Protein AF-A0A356FEA9-F1 (afdb_monomer_lite)

Sequence (126 aa):
MLDINTEEKLVQMVGGKFRLTSLMQKRIVELNRGAPALVEFEDNDEPTLKQIVIKEILEGKIELAKREELDQALQEAVIADKPDDGEGSEGEGDEDGDGTEVYGSDIKKIKEQRIKELAALLNQKK

Foldseek 3Di:
DDDPVLLVVLQVLQVHDVSSVVQLVVQLVCVVVVNDQPDDDDDPDDDDSNRSSSVCSVVVVDYDDDPVRVVVVVVVVVVVPDPCPDDDDDDDDDDDDPPDDPPPVVVVVVVVVVVVVVVVVVVVPD

pLDDT: mean 76.57, std 18.71, range [31.81, 96.5]

Structure (mmCIF, N/CA/C/O backbone):
data_AF-A0A356FEA9-F1
#
_entry.id   AF-A0A356FEA9-F1
#
loop_
_atom_site.group_PDB
_atom_site.id
_atom_site.type_symbol
_atom_site.label_atom_id
_atom_site.label_alt_id
_atom_site.label_comp_id
_atom_site.label_asym_id
_atom_site.label_entity_id
_atom_site.label_seq_id
_atom_site.pdbx_PDB_ins_code
_atom_site.Cartn_x
_atom_site.Cartn_y
_atom_site.Cartn_z
_atom_site.occupancy
_atom_site.B_iso_or_equiv
_atom_site.auth_seq_id
_atom_site.auth_comp_id
_atom_site.auth_asym_id
_atom_site.auth_atom_id
_atom_site.pdbx_PDB_model_num
ATOM 1 N N . MET A 1 1 ? 6.485 8.878 -12.329 1.00 57.22 1 MET A N 1
ATOM 2 C CA . MET A 1 1 ? 5.210 9.510 -11.915 1.00 57.22 1 MET A CA 1
ATOM 3 C C . MET A 1 1 ? 4.132 8.441 -12.036 1.00 57.22 1 MET A C 1
ATOM 5 O O . MET A 1 1 ? 4.262 7.629 -12.941 1.00 57.22 1 MET A O 1
ATOM 9 N N . LEU A 1 2 ? 3.187 8.335 -11.097 1.00 73.12 2 LEU A N 1
ATOM 10 C CA . LEU A 1 2 ? 2.073 7.388 -11.261 1.00 73.12 2 LEU A CA 1
ATOM 11 C C . LEU A 1 2 ? 1.161 7.895 -12.377 1.00 73.12 2 LEU A C 1
ATOM 13 O O . LEU A 1 2 ? 1.005 9.108 -12.506 1.00 73.12 2 LEU A O 1
ATOM 17 N N . ASP A 1 3 ? 0.596 6.985 -13.168 1.00 85.88 3 ASP A N 1
ATOM 18 C CA . ASP A 1 3 ? -0.463 7.364 -14.100 1.00 85.88 3 ASP A CA 1
ATOM 19 C C . ASP A 1 3 ? -1.685 7.854 -13.312 1.00 85.88 3 ASP A C 1
ATOM 21 O O . ASP A 1 3 ? -2.043 7.272 -12.283 1.00 85.88 3 ASP A O 1
ATOM 25 N N . ILE A 1 4 ? -2.319 8.919 -13.801 1.00 83.81 4 ILE A N 1
ATOM 26 C CA . ILE A 1 4 ? -3.427 9.605 -13.125 1.00 83.81 4 ILE A CA 1
ATOM 27 C C . ILE A 1 4 ? -4.589 8.628 -12.905 1.00 83.81 4 ILE A C 1
ATOM 29 O O . ILE A 1 4 ? -5.129 8.556 -11.802 1.00 83.81 4 ILE A O 1
ATOM 33 N N . ASN A 1 5 ? -4.896 7.790 -13.900 1.00 87.12 5 ASN A N 1
ATOM 34 C CA . ASN A 1 5 ? -5.980 6.807 -13.798 1.00 87.12 5 ASN A CA 1
ATOM 35 C C . ASN A 1 5 ? -5.701 5.756 -12.714 1.00 87.12 5 ASN A C 1
ATOM 37 O O . ASN A 1 5 ? -6.605 5.298 -12.015 1.00 87.12 5 ASN A O 1
ATOM 41 N N . THR A 1 6 ? -4.431 5.374 -12.559 1.00 88.12 6 THR A N 1
ATOM 42 C CA . THR A 1 6 ? -4.021 4.402 -11.541 1.00 88.12 6 THR A CA 1
ATOM 43 C C . THR A 1 6 ? -4.106 5.016 -10.146 1.00 88.12 6 THR A C 1
ATOM 45 O O . THR A 1 6 ? -4.590 4.361 -9.226 1.00 88.12 6 THR A O 1
ATOM 48 N N . GLU A 1 7 ? -3.692 6.277 -9.977 1.00 89.94 7 GLU A N 1
ATOM 49 C CA . GLU A 1 7 ? -3.848 6.992 -8.704 1.00 89.94 7 GLU A CA 1
ATOM 50 C C . GLU A 1 7 ? -5.323 7.103 -8.307 1.00 89.94 7 GLU A C 1
ATOM 52 O O . GLU A 1 7 ? -5.672 6.775 -7.175 1.00 89.94 7 GLU A O 1
ATOM 57 N N . GLU A 1 8 ? -6.199 7.515 -9.224 1.00 91.62 8 GLU A N 1
ATOM 58 C CA . GLU A 1 8 ? -7.632 7.636 -8.943 1.00 91.62 8 GLU A CA 1
ATOM 59 C C . GLU A 1 8 ? -8.251 6.298 -8.528 1.00 91.62 8 GLU A C 1
ATOM 61 O O . GLU A 1 8 ? -8.969 6.240 -7.526 1.00 91.62 8 GLU A O 1
ATOM 66 N N . LYS A 1 9 ? -7.906 5.208 -9.226 1.00 93.75 9 LYS A N 1
ATOM 67 C CA . LYS A 1 9 ? -8.356 3.858 -8.871 1.00 93.75 9 LYS A CA 1
ATOM 68 C C . LYS A 1 9 ? -7.889 3.454 -7.473 1.00 93.75 9 LYS A C 1
ATOM 70 O O . LYS A 1 9 ? -8.696 2.987 -6.673 1.00 93.75 9 LYS A O 1
ATOM 75 N N . LEU A 1 10 ? -6.612 3.673 -7.153 1.00 93.62 10 LEU A N 1
ATOM 76 C CA . LEU A 1 10 ? -6.073 3.398 -5.820 1.00 93.62 10 LEU A CA 1
ATOM 77 C C . LEU A 1 10 ? -6.836 4.193 -4.757 1.00 93.62 10 LEU A C 1
ATOM 79 O O . LEU A 1 10 ? -7.306 3.619 -3.781 1.00 93.62 10 LEU A O 1
ATOM 83 N N . VAL A 1 11 ? -7.022 5.498 -4.965 1.00 93.94 11 VAL A N 1
ATOM 84 C CA . VAL A 1 11 ? -7.744 6.378 -4.034 1.00 93.94 11 VAL A CA 1
ATOM 85 C C . VAL A 1 11 ? -9.168 5.885 -3.775 1.00 93.94 11 VAL A C 1
ATOM 87 O O . VAL A 1 11 ? -9.600 5.897 -2.621 1.00 93.94 11 VAL A O 1
ATOM 90 N N . GLN A 1 12 ? -9.879 5.436 -4.812 1.00 93.62 12 GLN A N 1
ATOM 91 C CA . GLN A 1 12 ? -11.218 4.861 -4.677 1.00 93.62 12 GLN A CA 1
ATOM 92 C C . GLN A 1 12 ? -11.205 3.556 -3.870 1.00 93.62 12 GLN A C 1
ATOM 94 O O . GLN A 1 12 ? -12.055 3.389 -3.000 1.00 93.62 12 GLN A O 1
ATOM 99 N N . MET A 1 13 ? -10.222 2.676 -4.093 1.00 92.81 13 MET A N 1
ATOM 100 C CA . MET A 1 13 ? -10.092 1.411 -3.357 1.00 92.81 13 MET A CA 1
ATOM 101 C C . MET A 1 13 ? -9.792 1.622 -1.867 1.00 92.81 13 MET A C 1
ATOM 103 O O . MET A 1 13 ? -10.411 0.981 -1.025 1.00 92.81 13 MET A O 1
ATOM 107 N N . VAL A 1 14 ? -8.877 2.538 -1.515 1.00 92.06 14 VAL A N 1
ATOM 108 C CA . VAL A 1 14 ? -8.481 2.748 -0.103 1.00 92.06 14 VAL A CA 1
ATOM 109 C C . VAL A 1 14 ? -9.424 3.687 0.663 1.00 92.06 14 VAL A C 1
ATOM 111 O O . VAL A 1 14 ? -9.293 3.840 1.882 1.00 92.06 14 VAL A O 1
ATOM 114 N N . GLY A 1 15 ? -10.352 4.350 -0.036 1.00 92.44 15 GLY A N 1
ATOM 115 C CA . GLY A 1 15 ? -11.310 5.291 0.549 1.00 92.44 15 GLY A CA 1
ATOM 116 C C . GLY A 1 15 ? -10.751 6.697 0.800 1.00 92.44 15 GLY A C 1
ATOM 117 O O . GLY A 1 15 ? -11.162 7.359 1.752 1.00 92.44 15 GLY A O 1
ATOM 118 N N . GLY A 1 16 ? -9.793 7.160 -0.013 1.00 94.00 16 GLY A N 1
ATOM 119 C CA . GLY A 1 16 ? -9.300 8.543 0.010 1.00 94.00 16 GLY A CA 1
ATOM 120 C C . GLY A 1 16 ? -7.776 8.702 -0.069 1.00 94.00 16 GLY A C 1
ATOM 121 O O . GLY A 1 16 ? -7.008 7.795 0.248 1.00 94.00 16 GLY A O 1
ATOM 122 N N . LYS A 1 17 ? -7.323 9.909 -0.448 1.00 93.25 17 LYS A N 1
ATOM 123 C CA . LYS A 1 17 ? -5.894 10.228 -0.650 1.00 93.25 17 LYS A CA 1
ATOM 124 C C . LYS A 1 17 ? -5.058 10.103 0.624 1.00 93.25 17 LYS A C 1
ATOM 126 O O . LYS A 1 17 ? -3.952 9.577 0.585 1.00 93.25 17 LYS A O 1
ATOM 131 N N . PHE A 1 18 ? -5.587 10.554 1.762 1.00 94.88 18 PHE A N 1
ATOM 132 C CA . PHE A 1 18 ? -4.883 10.446 3.045 1.00 94.88 18 PHE A CA 1
ATOM 133 C C . PHE A 1 18 ? -4.671 8.986 3.454 1.00 94.88 18 PHE A C 1
ATOM 135 O O . PHE A 1 18 ? -3.563 8.616 3.831 1.00 94.88 18 PHE A O 1
ATOM 142 N N . ARG A 1 19 ? -5.705 8.147 3.302 1.00 93.56 19 ARG A N 1
ATOM 143 C CA . ARG A 1 19 ? -5.636 6.707 3.584 1.00 93.56 19 ARG A CA 1
ATOM 144 C C . ARG A 1 19 ? -4.636 6.011 2.665 1.00 93.56 19 ARG A C 1
ATOM 146 O O . ARG A 1 19 ? -3.818 5.244 3.158 1.00 93.56 19 ARG A O 1
ATOM 153 N N . LEU A 1 20 ? -4.637 6.341 1.372 1.00 94.69 20 LEU A N 1
ATOM 154 C CA . LEU A 1 20 ? -3.644 5.835 0.423 1.00 94.69 20 LEU A CA 1
A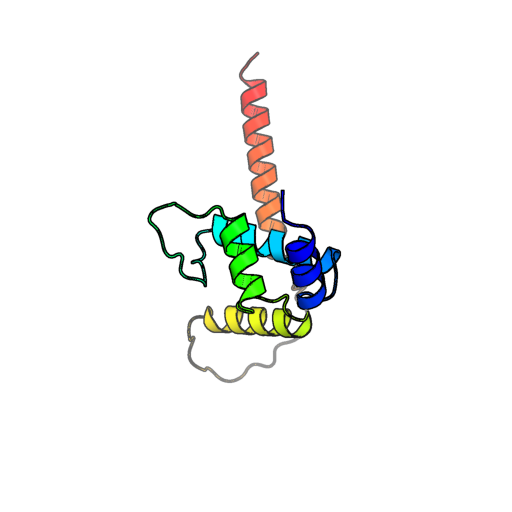TOM 155 C C . LEU A 1 20 ? -2.215 6.196 0.855 1.00 94.69 20 LEU A C 1
ATOM 157 O O . LEU A 1 20 ? -1.370 5.311 0.949 1.00 94.69 20 LEU A O 1
ATOM 161 N N . THR A 1 21 ? -1.948 7.463 1.182 1.00 94.94 21 THR A N 1
ATOM 162 C CA . THR A 1 21 ? -0.618 7.896 1.640 1.00 94.94 21 THR A CA 1
ATOM 163 C C . THR A 1 21 ? -0.188 7.152 2.901 1.00 94.94 21 THR A C 1
ATOM 165 O O . THR A 1 21 ? 0.929 6.641 2.956 1.00 94.94 21 THR A O 1
ATOM 168 N N . SER A 1 22 ? -1.070 7.040 3.898 1.00 95.06 22 SER A N 1
ATOM 169 C CA . SER A 1 22 ? -0.772 6.314 5.135 1.00 95.06 22 SER A CA 1
ATOM 170 C C . SER A 1 22 ? -0.527 4.823 4.895 1.00 95.06 22 SER A C 1
ATOM 172 O O . SER A 1 22 ? 0.425 4.279 5.452 1.00 95.06 22 SER A O 1
ATOM 174 N N . LEU A 1 23 ? -1.342 4.166 4.063 1.00 95.62 23 LEU A N 1
ATOM 175 C CA . LEU A 1 23 ? -1.167 2.755 3.706 1.00 95.62 23 LEU A CA 1
ATOM 176 C C . LEU A 1 23 ? 0.167 2.536 2.993 1.00 95.62 23 LEU A C 1
ATOM 178 O O . LEU A 1 23 ? 0.938 1.663 3.384 1.00 95.62 23 LEU A O 1
ATOM 182 N N . MET A 1 24 ? 0.478 3.384 2.007 1.00 95.25 24 MET A N 1
ATOM 183 C CA . MET A 1 24 ? 1.736 3.298 1.276 1.00 95.25 24 MET A CA 1
ATOM 184 C C . MET A 1 24 ? 2.943 3.480 2.193 1.00 95.25 24 MET A C 1
ATOM 186 O O . MET A 1 24 ? 3.886 2.698 2.124 1.00 95.25 24 MET A O 1
ATOM 190 N N . GLN A 1 25 ? 2.917 4.483 3.073 1.00 95.69 25 GLN A N 1
ATOM 191 C CA . GLN A 1 25 ? 4.006 4.734 4.017 1.00 95.69 25 GLN A CA 1
ATOM 192 C C . GLN A 1 25 ? 4.222 3.555 4.969 1.00 95.69 25 GLN A C 1
ATOM 194 O O . GLN A 1 25 ? 5.355 3.105 5.120 1.00 95.69 25 GLN A O 1
ATOM 199 N N . LYS A 1 26 ? 3.150 3.032 5.580 1.00 95.38 26 LYS A N 1
ATOM 200 C CA . LYS A 1 26 ? 3.233 1.884 6.494 1.00 95.38 26 LYS A CA 1
ATOM 201 C C . LYS A 1 26 ? 3.801 0.655 5.792 1.00 95.38 26 LYS A C 1
ATOM 203 O O . LYS A 1 26 ? 4.778 0.083 6.268 1.00 95.38 26 LYS A O 1
ATOM 208 N N . ARG A 1 27 ? 3.264 0.319 4.617 1.00 96.00 27 ARG A N 1
ATOM 209 C CA . ARG A 1 27 ? 3.701 -0.863 3.876 1.00 96.00 27 ARG A CA 1
ATOM 210 C C . ARG A 1 27 ? 5.144 -0.751 3.388 1.00 96.00 27 ARG A C 1
ATOM 212 O O . ARG A 1 27 ? 5.904 -1.703 3.504 1.00 96.00 27 ARG A O 1
ATOM 219 N N . ILE A 1 28 ? 5.572 0.423 2.918 1.00 95.88 28 ILE A N 1
ATOM 220 C CA . ILE A 1 28 ? 6.980 0.653 2.550 1.00 95.88 28 ILE A CA 1
ATOM 221 C C . ILE A 1 28 ? 7.905 0.428 3.755 1.00 95.88 28 ILE A C 1
ATOM 223 O O . ILE A 1 28 ? 8.990 -0.126 3.593 1.00 95.88 28 ILE A O 1
ATOM 227 N N . VAL A 1 29 ? 7.510 0.843 4.963 1.00 96.50 29 VAL A N 1
ATOM 228 C CA . VAL A 1 29 ? 8.304 0.598 6.179 1.00 96.50 29 VAL A CA 1
ATOM 229 C C . VAL A 1 29 ? 8.386 -0.896 6.503 1.00 96.50 29 VAL A C 1
ATOM 231 O O . VAL A 1 29 ? 9.461 -1.366 6.860 1.00 96.50 29 VAL A O 1
ATOM 234 N N . GLU A 1 30 ? 7.296 -1.649 6.356 1.00 94.56 30 GLU A N 1
ATOM 235 C CA . GLU A 1 30 ? 7.292 -3.108 6.542 1.00 94.56 30 GLU A CA 1
ATOM 236 C C . GLU A 1 30 ? 8.218 -3.817 5.551 1.00 94.56 30 GLU A C 1
ATOM 238 O O . GLU A 1 30 ? 9.052 -4.622 5.962 1.00 94.56 30 GLU A O 1
ATOM 243 N N . LEU A 1 31 ? 8.135 -3.468 4.264 1.00 94.50 31 LEU A N 1
ATOM 244 C CA . LEU A 1 31 ? 9.011 -4.035 3.238 1.00 94.50 31 LEU A CA 1
ATOM 245 C C . LEU A 1 31 ? 10.486 -3.698 3.513 1.00 94.50 31 LEU A C 1
ATOM 247 O O . LEU A 1 31 ? 11.345 -4.568 3.421 1.00 94.50 31 LEU A O 1
ATOM 251 N N . ASN A 1 32 ? 10.790 -2.468 3.949 1.00 94.00 32 ASN A N 1
ATOM 252 C CA . ASN A 1 32 ? 12.150 -2.088 4.361 1.00 94.00 32 ASN A CA 1
ATOM 253 C C . ASN A 1 32 ? 12.654 -2.860 5.591 1.00 94.00 32 ASN A C 1
ATOM 255 O O . ASN A 1 32 ? 13.861 -2.993 5.776 1.00 94.00 32 ASN A O 1
ATOM 259 N N . ARG A 1 33 ? 11.752 -3.354 6.446 1.00 95.44 33 ARG A N 1
ATOM 260 C CA . ARG A 1 33 ? 12.086 -4.223 7.586 1.00 95.44 33 ARG A CA 1
ATOM 261 C C . ARG A 1 33 ? 12.247 -5.693 7.185 1.00 95.44 33 ARG A C 1
ATOM 263 O O . ARG A 1 33 ? 12.535 -6.511 8.052 1.00 95.44 33 ARG A O 1
ATOM 270 N N . GLY A 1 34 ? 12.082 -6.023 5.903 1.00 92.06 34 GLY A N 1
ATOM 271 C CA . GLY A 1 34 ? 12.231 -7.376 5.371 1.00 92.06 34 GLY A CA 1
ATOM 272 C C . GLY A 1 34 ? 10.932 -8.178 5.308 1.00 92.06 34 GLY A C 1
ATOM 273 O O . GLY A 1 34 ? 10.992 -9.394 5.142 1.00 92.06 34 GLY A O 1
ATOM 274 N N . ALA A 1 35 ? 9.761 -7.542 5.441 1.00 94.00 35 ALA A N 1
ATOM 275 C CA . ALA A 1 35 ? 8.500 -8.234 5.189 1.00 94.00 35 ALA A CA 1
ATOM 276 C C . ALA A 1 35 ? 8.438 -8.714 3.723 1.00 94.00 35 ALA A C 1
ATOM 278 O O . ALA A 1 35 ? 8.851 -7.971 2.826 1.00 94.00 35 ALA A O 1
ATOM 279 N N . PRO A 1 36 ? 7.908 -9.920 3.452 1.00 93.38 36 PRO A N 1
ATOM 280 C CA . PRO A 1 36 ? 7.793 -10.421 2.090 1.00 93.38 36 PRO A CA 1
ATOM 281 C C . PRO A 1 36 ? 6.737 -9.637 1.302 1.00 93.38 36 PRO A C 1
ATOM 283 O O . PRO A 1 36 ? 5.733 -9.172 1.857 1.00 93.38 36 PRO A O 1
ATOM 286 N N . ALA A 1 37 ? 6.955 -9.522 -0.007 1.00 94.06 37 ALA A N 1
ATOM 287 C CA . ALA A 1 37 ? 5.936 -9.059 -0.940 1.00 94.06 37 ALA A CA 1
ATOM 288 C C . ALA A 1 37 ? 4.794 -10.085 -1.027 1.00 94.06 37 ALA A C 1
ATOM 290 O O . ALA A 1 37 ? 5.040 -11.290 -1.047 1.00 94.06 37 ALA A O 1
ATOM 291 N N . LEU A 1 38 ? 3.549 -9.611 -1.096 1.00 94.50 38 LEU A N 1
ATOM 292 C CA . LEU A 1 38 ? 2.346 -10.454 -1.190 1.00 94.50 38 LEU A CA 1
ATOM 293 C C . LEU A 1 38 ? 1.895 -10.707 -2.634 1.00 94.50 38 LEU A C 1
ATOM 295 O O . LEU A 1 38 ? 0.841 -11.302 -2.862 1.00 94.50 38 LEU A O 1
ATOM 299 N N . VAL A 1 39 ? 2.661 -10.208 -3.600 1.00 92.56 39 VAL A N 1
ATOM 300 C CA . VAL A 1 39 ? 2.380 -10.299 -5.031 1.00 92.56 39 VAL A CA 1
ATOM 301 C C . VAL A 1 39 ? 3.620 -10.793 -5.754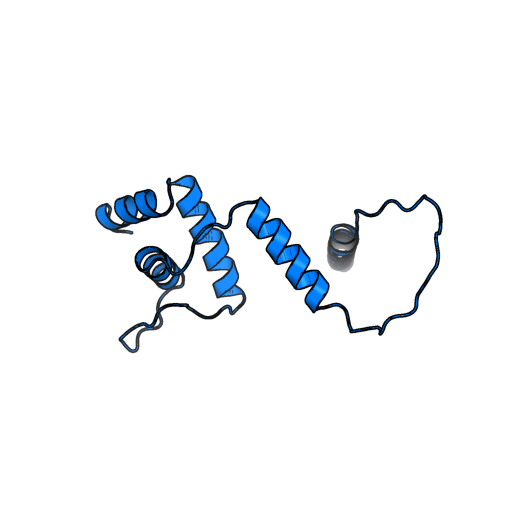 1.00 92.56 39 VAL A C 1
ATOM 303 O O . VAL A 1 39 ? 4.745 -10.412 -5.425 1.00 92.56 39 VAL A O 1
ATOM 306 N N . GLU A 1 40 ? 3.404 -11.635 -6.753 1.00 88.44 40 GLU A N 1
ATOM 307 C CA . GLU A 1 40 ? 4.470 -12.147 -7.606 1.00 88.44 40 GLU A CA 1
ATOM 308 C C . GLU A 1 40 ? 4.776 -11.135 -8.707 1.00 88.44 40 GLU A C 1
ATOM 310 O O . GLU A 1 40 ? 3.877 -10.453 -9.200 1.00 88.44 40 GLU A O 1
ATOM 315 N N . PHE A 1 41 ? 6.036 -11.016 -9.107 1.00 85.50 41 PHE A N 1
ATOM 316 C CA . PHE A 1 41 ? 6.424 -10.251 -10.286 1.00 85.50 41 PHE A CA 1
ATOM 317 C C . PHE A 1 41 ? 6.911 -11.234 -11.341 1.00 85.50 41 PHE A C 1
ATOM 319 O O . PHE A 1 41 ? 7.799 -12.043 -11.086 1.00 85.50 41 PHE A O 1
ATOM 326 N N . GLU A 1 42 ? 6.272 -11.188 -12.505 1.00 77.06 42 GLU A N 1
ATOM 327 C CA . GLU A 1 42 ? 6.792 -11.823 -13.707 1.00 77.06 42 GLU A CA 1
ATOM 328 C C . GLU A 1 42 ? 7.912 -10.899 -14.213 1.00 77.06 42 GLU A C 1
ATOM 330 O O . GLU A 1 42 ? 7.688 -9.692 -14.288 1.00 77.06 42 GLU A O 1
ATOM 335 N N . ASP A 1 43 ? 9.094 -11.462 -14.487 1.00 65.88 43 ASP A N 1
ATOM 336 C CA . ASP A 1 43 ? 10.339 -10.827 -14.973 1.00 65.88 43 ASP A CA 1
ATOM 337 C C . ASP A 1 43 ? 11.483 -10.632 -13.949 1.00 65.88 43 ASP A C 1
ATOM 339 O O . ASP A 1 43 ? 11.288 -10.454 -12.751 1.00 65.88 43 ASP A O 1
ATOM 343 N N . ASN A 1 44 ? 12.722 -10.694 -14.467 1.00 59.09 44 ASN A N 1
ATOM 344 C CA . ASN A 1 44 ? 14.002 -10.661 -13.733 1.00 59.09 44 ASN A CA 1
ATOM 345 C C . ASN A 1 44 ? 14.388 -9.282 -13.159 1.00 59.09 44 ASN A C 1
ATOM 347 O O . ASN A 1 44 ? 15.486 -9.139 -12.618 1.00 59.09 44 ASN A O 1
ATOM 351 N N . ASP A 1 45 ? 13.542 -8.266 -13.313 1.00 69.56 45 ASP A N 1
ATOM 352 C CA . ASP A 1 45 ? 13.828 -6.935 -12.788 1.00 69.56 45 ASP A CA 1
ATOM 353 C C . ASP A 1 45 ? 13.363 -6.837 -11.336 1.00 69.56 45 ASP A C 1
ATOM 355 O O . ASP A 1 45 ? 12.211 -7.123 -11.012 1.00 69.56 45 ASP A O 1
ATOM 359 N N . GLU A 1 46 ? 14.267 -6.409 -10.455 1.00 81.00 46 GLU A N 1
ATOM 360 C CA . GLU A 1 46 ? 13.975 -6.213 -9.038 1.00 81.00 46 GLU A CA 1
ATOM 361 C C . GLU A 1 46 ? 12.938 -5.080 -8.882 1.00 81.00 46 GLU A C 1
ATOM 363 O O . GLU A 1 46 ? 13.241 -3.912 -9.165 1.00 81.00 46 GLU A O 1
ATOM 368 N N . PRO A 1 47 ? 11.689 -5.384 -8.473 1.00 85.69 47 PRO A N 1
ATOM 369 C CA . PRO A 1 47 ? 10.643 -4.379 -8.411 1.00 85.69 47 PRO A CA 1
ATOM 370 C C . PRO A 1 47 ? 10.954 -3.373 -7.306 1.00 85.69 47 PRO A C 1
ATOM 372 O O . PRO A 1 47 ? 11.318 -3.721 -6.182 1.00 85.69 47 PRO A O 1
ATOM 375 N N . THR A 1 48 ? 10.746 -2.088 -7.589 1.00 91.38 48 THR A N 1
ATOM 376 C CA . THR A 1 48 ? 10.867 -1.063 -6.549 1.00 91.38 48 THR A CA 1
ATOM 377 C C . THR A 1 48 ? 9.801 -1.271 -5.474 1.00 91.38 48 THR A C 1
ATOM 379 O O . THR A 1 48 ? 8.665 -1.645 -5.772 1.00 91.38 48 THR A O 1
ATOM 382 N N . LEU A 1 49 ? 10.111 -0.906 -4.225 1.00 91.44 49 LEU A N 1
ATOM 383 C CA . LEU A 1 49 ? 9.161 -0.990 -3.104 1.00 91.44 49 LEU A CA 1
ATOM 384 C C . LEU A 1 49 ? 7.805 -0.355 -3.433 1.00 91.44 49 LEU A C 1
ATOM 386 O O . LEU A 1 49 ? 6.752 -0.885 -3.098 1.00 91.44 49 LEU A O 1
ATOM 390 N N . LYS A 1 50 ? 7.817 0.775 -4.145 1.00 91.50 50 LYS A N 1
ATOM 391 C CA . LYS A 1 50 ? 6.594 1.464 -4.554 1.00 91.50 50 LYS A CA 1
ATOM 392 C C . LYS A 1 50 ? 5.735 0.612 -5.497 1.00 91.50 50 LYS A C 1
ATOM 394 O O . LYS A 1 50 ? 4.517 0.618 -5.349 1.00 91.50 50 LYS A O 1
ATOM 399 N N . GLN A 1 51 ? 6.345 -0.083 -6.459 1.00 91.88 51 GLN A N 1
ATOM 400 C CA . GLN A 1 51 ? 5.629 -0.953 -7.400 1.00 91.88 51 GLN A CA 1
ATOM 401 C C . GLN A 1 51 ? 4.986 -2.138 -6.680 1.00 91.88 51 GLN A C 1
ATOM 403 O O . GLN A 1 51 ? 3.827 -2.437 -6.959 1.00 91.88 51 GLN A O 1
ATOM 408 N N . ILE A 1 52 ? 5.695 -2.732 -5.713 1.00 94.12 52 ILE A N 1
ATOM 409 C CA . ILE A 1 52 ? 5.168 -3.797 -4.847 1.00 94.12 52 ILE A CA 1
ATOM 410 C C . ILE A 1 52 ? 3.892 -3.320 -4.158 1.00 94.12 52 ILE A C 1
ATOM 412 O O . ILE A 1 52 ? 2.829 -3.895 -4.367 1.00 94.12 52 ILE A O 1
ATOM 416 N N . VAL A 1 53 ? 3.965 -2.203 -3.430 1.00 95.31 53 VAL A N 1
ATOM 417 C CA . VAL A 1 53 ? 2.816 -1.682 -2.675 1.00 95.31 53 VAL A CA 1
ATOM 418 C C . VAL A 1 53 ? 1.631 -1.335 -3.575 1.00 95.31 53 VAL A C 1
ATOM 420 O O . VAL A 1 53 ? 0.491 -1.623 -3.230 1.00 95.31 53 VAL A O 1
ATOM 423 N N . ILE A 1 54 ? 1.866 -0.723 -4.739 1.00 94.19 54 ILE A N 1
ATOM 424 C CA . ILE A 1 54 ? 0.779 -0.407 -5.678 1.00 94.19 54 ILE A CA 1
ATOM 425 C C . ILE A 1 54 ? 0.085 -1.683 -6.148 1.00 94.19 54 ILE A C 1
ATOM 427 O O . ILE A 1 54 ? -1.144 -1.734 -6.156 1.00 94.19 54 ILE A O 1
ATOM 431 N N . LYS A 1 55 ? 0.858 -2.702 -6.533 1.00 93.88 55 LYS A N 1
ATOM 432 C CA . LYS A 1 55 ? 0.315 -3.970 -7.016 1.00 93.88 55 LYS A CA 1
ATOM 433 C C . LYS A 1 55 ? -0.449 -4.703 -5.909 1.00 93.88 55 LYS A C 1
ATOM 435 O O . LYS A 1 55 ? -1.568 -5.141 -6.149 1.00 93.88 55 LYS A O 1
ATOM 440 N N . GLU A 1 56 ? 0.073 -4.715 -4.685 1.00 95.38 56 GLU A N 1
ATOM 441 C CA . GLU A 1 56 ? -0.617 -5.265 -3.511 1.00 95.38 56 GLU A CA 1
ATOM 442 C C . GLU A 1 56 ? -1.969 -4.585 -3.245 1.00 95.38 56 GLU A C 1
ATOM 444 O O . GLU A 1 56 ? -2.949 -5.272 -2.960 1.00 95.38 56 GLU A O 1
ATOM 449 N N . ILE A 1 57 ? -2.055 -3.253 -3.372 1.00 95.69 57 ILE A N 1
ATOM 450 C CA . ILE A 1 57 ? -3.331 -2.531 -3.220 1.00 95.69 57 ILE A CA 1
ATOM 451 C C . ILE A 1 57 ? -4.277 -2.865 -4.377 1.00 95.69 57 ILE A C 1
ATOM 453 O O . ILE A 1 57 ? -5.453 -3.121 -4.141 1.00 95.69 57 ILE A O 1
ATOM 457 N N . LEU A 1 58 ? -3.786 -2.879 -5.622 1.00 94.06 58 LEU A N 1
ATOM 458 C CA . LEU A 1 58 ? -4.605 -3.174 -6.804 1.00 94.06 58 LEU A CA 1
ATOM 459 C C . LEU A 1 58 ? -5.181 -4.595 -6.788 1.00 94.06 58 LEU A C 1
ATOM 461 O O . LEU A 1 58 ? -6.295 -4.796 -7.267 1.00 94.06 58 LEU A O 1
ATOM 465 N N . GLU A 1 59 ? -4.444 -5.555 -6.232 1.00 94.94 59 GLU A N 1
ATOM 466 C CA . GLU A 1 59 ? -4.892 -6.936 -6.031 1.00 94.94 59 GLU A CA 1
ATOM 467 C C . GLU A 1 59 ? -5.685 -7.138 -4.729 1.00 94.94 59 GLU A C 1
ATOM 469 O O . GLU A 1 59 ? -6.133 -8.250 -4.450 1.00 94.94 59 GLU A O 1
ATOM 474 N N . GLY A 1 60 ? -5.866 -6.085 -3.923 1.00 94.25 60 GLY A N 1
ATOM 475 C CA . GLY A 1 60 ? -6.607 -6.146 -2.663 1.00 94.25 60 GLY A CA 1
ATOM 476 C C . GLY A 1 60 ? -5.945 -7.024 -1.598 1.00 94.25 60 GLY A C 1
ATOM 477 O O . GLY A 1 60 ? -6.634 -7.579 -0.751 1.00 94.25 60 GLY A O 1
ATOM 478 N N . LYS A 1 61 ? -4.617 -7.186 -1.649 1.00 94.69 61 LYS A N 1
ATOM 479 C CA . LYS A 1 61 ? -3.847 -8.004 -0.697 1.00 94.69 61 LYS A CA 1
ATOM 480 C C . LYS A 1 61 ? -3.581 -7.292 0.626 1.00 94.69 61 LYS A C 1
ATOM 482 O O . LYS A 1 61 ? -3.292 -7.954 1.617 1.00 94.69 61 LYS A O 1
ATOM 487 N N . ILE A 1 62 ? -3.638 -5.960 0.633 1.00 94.25 62 ILE A N 1
ATOM 488 C CA . ILE A 1 62 ? -3.392 -5.131 1.817 1.00 94.25 62 ILE A CA 1
ATOM 489 C C . ILE A 1 62 ? -4.482 -4.077 1.988 1.00 94.25 62 ILE A C 1
ATOM 491 O O . ILE A 1 62 ? -4.975 -3.504 1.016 1.00 94.25 62 ILE A O 1
ATOM 495 N N . GLU 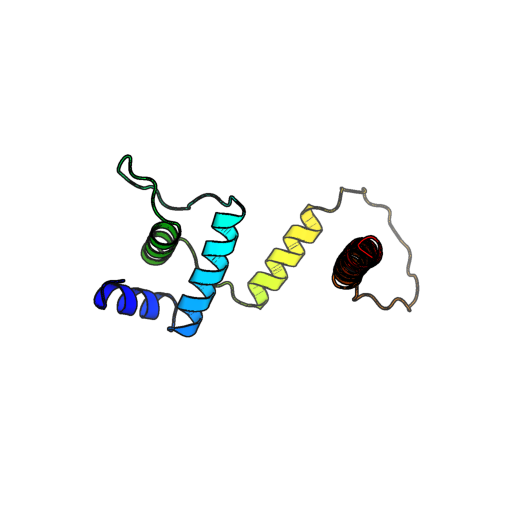A 1 63 ? -4.794 -3.758 3.240 1.00 93.56 63 GLU A N 1
ATOM 496 C CA . GLU A 1 63 ? -5.712 -2.685 3.612 1.00 93.56 63 GLU A CA 1
ATOM 497 C C . GLU A 1 63 ? -5.313 -2.042 4.948 1.00 93.56 63 GLU A C 1
ATOM 499 O O . GLU A 1 63 ? -4.483 -2.560 5.695 1.00 93.56 63 GLU A O 1
ATOM 504 N N . LEU A 1 64 ? -5.885 -0.874 5.253 1.00 90.31 64 LEU A N 1
ATOM 505 C CA . LEU A 1 64 ? -5.737 -0.280 6.582 1.00 90.31 64 LEU A CA 1
ATOM 506 C C . LEU A 1 64 ? -6.711 -0.960 7.544 1.00 90.31 64 LEU A C 1
ATOM 508 O O . LEU A 1 64 ? -7.918 -0.757 7.412 1.00 90.31 64 LEU A O 1
ATOM 512 N N . ALA A 1 65 ? -6.175 -1.672 8.536 1.00 84.94 65 ALA A N 1
ATOM 513 C CA . ALA A 1 65 ? -6.961 -2.232 9.632 1.00 84.94 65 ALA A CA 1
ATOM 514 C C . ALA A 1 65 ? -7.812 -1.155 10.322 1.00 84.94 65 ALA A C 1
ATOM 516 O O . ALA A 1 65 ? -7.370 -0.004 10.495 1.00 84.94 65 ALA A O 1
ATOM 517 N N . LYS A 1 66 ? -9.026 -1.523 10.752 1.00 82.81 66 LYS A N 1
ATOM 518 C CA . LYS A 1 66 ? -9.793 -0.660 11.655 1.00 82.81 66 LYS A CA 1
ATOM 519 C C . LYS A 1 66 ? -9.076 -0.602 13.000 1.00 82.81 66 LYS A C 1
ATOM 521 O O . LYS A 1 66 ? -8.384 -1.534 13.393 1.00 82.81 66 LYS A O 1
ATOM 526 N N . ARG A 1 67 ? -9.225 0.513 13.716 1.00 74.19 67 ARG A N 1
ATOM 527 C CA . ARG A 1 67 ? -8.515 0.730 14.985 1.00 74.19 67 ARG A CA 1
ATOM 528 C C . ARG A 1 67 ? -8.781 -0.391 15.999 1.00 74.19 67 ARG A C 1
ATOM 530 O O . ARG A 1 67 ? -7.844 -0.869 16.615 1.00 74.19 67 ARG A O 1
ATOM 537 N N . GLU A 1 68 ? -10.027 -0.847 16.083 1.00 64.94 68 GLU A N 1
ATOM 538 C CA . GLU A 1 68 ? -10.438 -1.957 16.954 1.00 64.94 68 GLU A CA 1
ATOM 539 C C . GLU A 1 68 ? -9.800 -3.295 16.547 1.00 64.94 68 GLU A C 1
ATOM 541 O O . GLU A 1 68 ? -9.326 -4.033 17.403 1.00 64.94 68 GL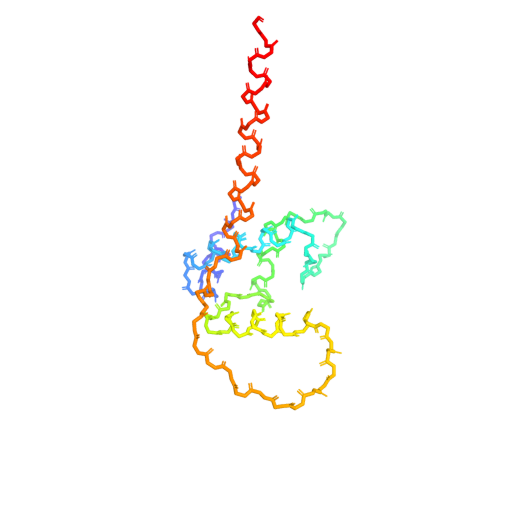U A O 1
ATOM 546 N N . GLU A 1 69 ? -9.724 -3.583 15.244 1.00 66.56 69 GLU A N 1
ATOM 547 C CA . GLU A 1 69 ? -9.076 -4.793 14.713 1.00 66.56 69 GLU A CA 1
ATOM 548 C C . GLU A 1 69 ? -7.561 -4.770 14.976 1.00 66.56 69 GLU A C 1
ATOM 550 O O . GLU A 1 69 ? -6.964 -5.800 15.275 1.00 66.56 69 GLU A O 1
ATOM 555 N N . LEU A 1 70 ? -6.935 -3.589 14.913 1.00 69.75 70 LEU A N 1
ATOM 556 C CA . LEU A 1 70 ? -5.519 -3.419 15.232 1.00 69.75 70 LEU A CA 1
ATOM 557 C C . LEU A 1 70 ? -5.244 -3.670 16.718 1.00 69.75 70 LEU A C 1
ATOM 559 O O . LEU A 1 70 ? -4.292 -4.375 17.043 1.00 69.75 70 LEU A O 1
ATOM 563 N N . ASP A 1 71 ? -6.068 -3.113 17.607 1.00 72.38 71 ASP A N 1
ATOM 564 C CA . ASP A 1 71 ? -5.921 -3.304 19.051 1.00 72.38 71 ASP A CA 1
ATOM 565 C C . ASP A 1 71 ? -6.091 -4.789 19.429 1.00 72.38 71 ASP A C 1
ATOM 567 O O . ASP A 1 71 ? -5.317 -5.308 20.231 1.00 72.38 71 ASP A O 1
ATOM 571 N N . GLN A 1 72 ? -7.035 -5.497 18.797 1.00 70.62 72 GLN A N 1
ATOM 572 C CA . GLN A 1 72 ? -7.239 -6.940 18.984 1.00 70.62 72 GLN A CA 1
ATOM 573 C C . GLN A 1 72 ? -6.066 -7.774 18.454 1.00 70.62 72 GLN A C 1
ATOM 575 O O . GLN A 1 72 ? -5.553 -8.623 19.178 1.00 70.62 72 GLN A O 1
ATOM 580 N N 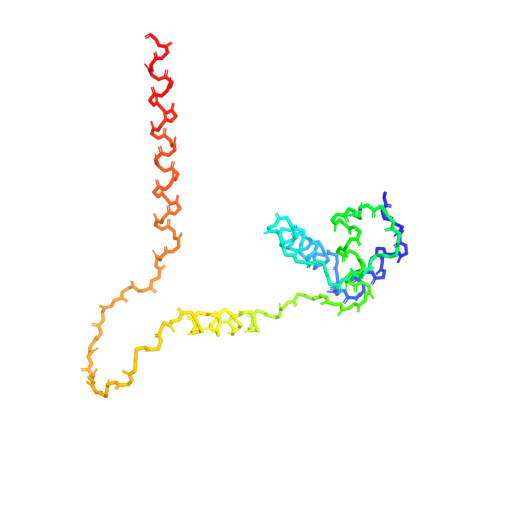. ALA A 1 73 ? -5.594 -7.508 17.233 1.00 74.56 73 ALA A N 1
ATOM 581 C CA . ALA A 1 73 ? -4.464 -8.234 16.651 1.00 74.56 73 ALA A CA 1
ATOM 582 C C . ALA A 1 73 ? -3.168 -8.030 17.456 1.00 74.56 73 ALA A C 1
ATOM 584 O O . ALA A 1 73 ? -2.373 -8.955 17.617 1.00 74.56 73 ALA A O 1
ATOM 585 N N . LEU A 1 74 ? -2.956 -6.823 17.995 1.00 77.56 74 LEU A N 1
ATOM 586 C CA . LEU A 1 74 ? -1.838 -6.544 18.895 1.00 77.56 74 LEU A CA 1
ATOM 587 C C . LEU A 1 74 ? -1.983 -7.296 20.223 1.00 77.56 74 LEU A C 1
ATOM 589 O O . LEU A 1 74 ? -0.999 -7.851 20.702 1.00 77.56 74 LEU A O 1
ATOM 593 N N . GLN A 1 75 ? -3.184 -7.344 20.808 1.00 71.25 75 GLN A N 1
ATOM 594 C CA . GLN A 1 75 ? -3.441 -8.123 22.024 1.00 71.25 75 GLN A CA 1
ATOM 595 C C . GLN A 1 75 ? -3.188 -9.619 21.803 1.00 71.25 75 GLN A C 1
ATOM 597 O O . GLN A 1 75 ? -2.505 -10.237 22.615 1.00 71.25 75 GLN A O 1
ATOM 602 N N . GLU A 1 76 ? -3.669 -10.189 20.697 1.00 71.06 76 GLU A N 1
ATOM 603 C CA . GLU A 1 76 ? -3.454 -11.598 20.349 1.00 71.06 76 GLU A CA 1
ATOM 604 C C . GLU A 1 76 ? -1.965 -11.920 20.169 1.00 71.06 76 GLU A C 1
ATOM 606 O O . GLU A 1 76 ? -1.467 -12.884 20.750 1.00 71.06 76 GLU A O 1
ATOM 611 N N . ALA A 1 77 ? -1.223 -11.075 19.447 1.00 75.75 77 ALA A N 1
ATOM 612 C CA . ALA A 1 77 ? 0.217 -11.252 19.266 1.00 75.75 77 ALA A CA 1
ATOM 613 C C . ALA A 1 77 ? 0.995 -11.183 20.594 1.00 75.75 77 ALA A C 1
ATOM 615 O O . ALA A 1 77 ? 1.956 -11.924 20.782 1.00 75.75 77 ALA A O 1
ATOM 616 N N . VAL A 1 78 ? 0.573 -10.327 21.532 1.00 73.88 78 VAL A N 1
ATOM 617 C CA . VAL A 1 78 ? 1.177 -10.231 22.874 1.00 73.88 78 VAL A CA 1
ATOM 618 C C . VAL A 1 78 ? 0.865 -11.462 23.729 1.00 73.88 78 VAL A C 1
ATOM 620 O O . VAL A 1 78 ? 1.698 -11.873 24.533 1.00 73.88 78 VAL A O 1
ATOM 623 N N . ILE A 1 79 ? -0.320 -12.057 23.574 1.00 71.50 79 ILE A N 1
ATOM 624 C CA . ILE A 1 79 ? -0.700 -13.286 24.284 1.00 71.50 79 ILE A CA 1
ATOM 625 C C . ILE A 1 79 ? 0.076 -14.488 23.731 1.00 71.50 79 ILE A C 1
ATOM 627 O O . ILE A 1 79 ? 0.550 -15.304 24.513 1.00 71.50 79 ILE A O 1
ATOM 631 N N . ALA A 1 80 ? 0.256 -14.572 22.410 1.00 64.31 80 ALA A N 1
ATOM 632 C CA . ALA A 1 80 ? 0.972 -15.670 21.761 1.00 64.31 80 ALA A CA 1
ATOM 633 C C . ALA A 1 80 ? 2.480 -15.721 22.088 1.00 64.31 80 ALA A C 1
ATOM 635 O O . ALA A 1 80 ? 3.081 -16.787 21.986 1.00 64.31 80 ALA A O 1
ATOM 636 N N . ASP A 1 81 ? 3.085 -14.594 22.478 1.00 61.12 81 ASP A N 1
ATOM 637 C CA . ASP A 1 81 ? 4.510 -14.500 22.841 1.00 61.12 81 ASP A CA 1
ATOM 638 C C . ASP A 1 81 ? 4.762 -14.685 24.353 1.00 61.12 81 ASP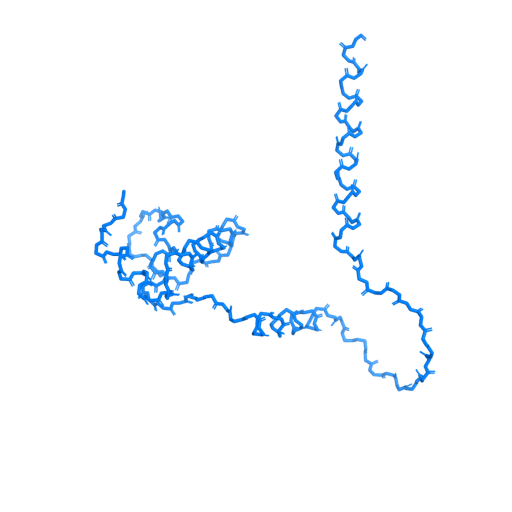 A C 1
ATOM 640 O O . ASP A 1 81 ? 5.909 -14.675 24.806 1.00 61.12 81 ASP A O 1
ATOM 644 N N . LYS A 1 82 ? 3.707 -14.874 25.165 1.00 57.84 82 LYS A N 1
ATOM 645 C CA . LYS A 1 82 ? 3.882 -15.325 26.552 1.00 57.84 82 LYS A CA 1
ATOM 646 C C . LYS A 1 82 ? 4.190 -16.827 26.552 1.00 57.84 82 LYS A C 1
ATOM 648 O O . LYS A 1 82 ? 3.404 -17.590 25.990 1.00 57.84 82 LYS A O 1
ATOM 653 N N . PRO A 1 83 ? 5.299 -17.273 27.172 1.00 50.34 83 PRO A N 1
ATOM 654 C CA . PRO A 1 83 ? 5.510 -18.692 27.401 1.00 50.34 83 PRO A CA 1
ATOM 655 C C . PRO A 1 83 ? 4.351 -19.244 28.239 1.00 50.34 83 PRO A C 1
ATOM 657 O O . PRO A 1 83 ? 3.830 -18.568 29.126 1.00 50.34 83 PRO A O 1
ATOM 660 N N . ASP A 1 84 ? 3.921 -20.453 27.885 1.00 50.38 84 ASP A N 1
ATOM 661 C CA . ASP A 1 84 ? 2.908 -21.244 28.580 1.00 50.38 84 ASP A CA 1
ATOM 662 C C . ASP A 1 84 ? 3.417 -21.612 29.983 1.00 50.38 84 ASP A C 1
ATOM 664 O O . ASP A 1 84 ? 3.961 -22.692 30.226 1.00 50.38 84 ASP A O 1
ATOM 668 N N . ASP A 1 85 ? 3.305 -20.664 30.907 1.00 45.88 85 ASP A N 1
ATOM 669 C CA . ASP A 1 85 ? 3.450 -20.903 32.332 1.00 45.88 85 ASP A CA 1
ATOM 670 C C . ASP A 1 85 ? 2.150 -21.576 32.787 1.00 45.88 85 ASP A C 1
ATOM 672 O O . ASP A 1 85 ? 1.170 -20.911 33.128 1.00 45.88 85 ASP A O 1
ATOM 676 N N . GLY A 1 86 ? 2.130 -22.907 32.704 1.00 44.06 86 GLY A N 1
ATOM 677 C CA . GLY A 1 86 ? 0.977 -23.738 33.033 1.00 44.06 86 GLY A CA 1
ATOM 678 C C . GLY A 1 86 ? 0.246 -23.326 34.318 1.00 44.06 86 GLY A C 1
ATOM 679 O O . GLY A 1 86 ? 0.848 -22.957 35.326 1.00 44.06 86 GLY A O 1
ATOM 680 N N . GLU A 1 87 ? -1.079 -23.426 34.239 1.00 43.84 87 GLU A N 1
ATOM 681 C CA . GLU A 1 87 ? -2.077 -23.053 35.239 1.00 43.84 87 GLU A CA 1
ATOM 682 C C . GLU A 1 87 ? -1.689 -23.367 36.697 1.00 43.84 87 GLU A C 1
ATOM 684 O O . GLU A 1 87 ? -1.478 -24.516 37.092 1.00 43.84 87 GLU A O 1
ATOM 689 N N . GLY A 1 88 ? -1.716 -22.321 37.525 1.00 35.28 88 GLY A N 1
ATOM 690 C CA . GLY A 1 88 ? -1.791 -22.393 38.978 1.00 35.28 88 GLY A CA 1
ATOM 691 C C . GLY A 1 88 ? -2.861 -21.424 39.475 1.00 35.28 88 GLY A C 1
ATOM 692 O O . GLY A 1 88 ? -2.694 -20.212 39.395 1.00 35.28 88 GLY A O 1
ATOM 693 N N . SER A 1 89 ? -3.967 -21.997 39.938 1.00 43.38 89 SER A N 1
ATOM 694 C CA . SER A 1 89 ? -5.147 -21.356 40.522 1.00 43.38 89 SER A CA 1
ATOM 695 C C . SER A 1 89 ? -4.838 -20.397 41.686 1.00 43.38 89 SER A C 1
ATOM 697 O O . SER A 1 89 ? -3.944 -20.664 42.485 1.00 43.38 89 SER A O 1
ATOM 699 N N . GLU A 1 90 ? -5.706 -19.384 41.815 1.00 40.22 90 GLU A N 1
ATOM 700 C CA . GLU A 1 90 ? -6.067 -18.604 43.016 1.00 40.22 90 GLU A CA 1
ATOM 701 C C . GLU A 1 90 ? -5.084 -17.577 43.609 1.00 40.22 90 GLU A C 1
ATOM 703 O O . GLU A 1 90 ? -4.031 -17.889 44.157 1.00 40.22 90 GLU A O 1
ATOM 708 N N . GLY A 1 91 ? -5.551 -16.323 43.625 1.00 32.28 91 GLY A N 1
ATOM 709 C CA . GLY A 1 91 ? -5.036 -15.253 44.472 1.00 32.28 91 GLY A CA 1
ATOM 710 C C . GLY A 1 91 ? -5.661 -13.905 44.122 1.00 32.28 91 GLY A C 1
ATOM 711 O O . GLY A 1 91 ? -5.099 -13.162 43.324 1.00 32.28 91 GLY A O 1
ATOM 712 N N . GLU A 1 92 ? -6.823 -13.592 44.708 1.00 43.41 92 GLU A N 1
ATOM 713 C CA . GLU A 1 92 ? -7.272 -12.201 44.861 1.00 43.41 92 GLU A CA 1
ATOM 714 C C . GLU A 1 92 ? -6.152 -11.400 45.546 1.00 43.41 92 GLU A C 1
ATOM 716 O O . GLU A 1 92 ? -5.659 -11.792 46.605 1.00 43.41 92 GLU A O 1
ATOM 721 N N . GLY A 1 93 ? -5.726 -10.307 44.916 1.00 31.81 93 GLY A N 1
ATOM 722 C CA . GLY A 1 93 ? -4.659 -9.439 45.397 1.00 31.81 93 GLY A CA 1
ATOM 723 C C . GLY A 1 93 ? -4.831 -8.039 44.825 1.00 31.81 93 GLY A C 1
ATOM 724 O O . GLY A 1 93 ? -4.466 -7.793 43.682 1.00 31.81 93 GLY A O 1
ATOM 725 N N . ASP A 1 94 ? -5.487 -7.219 45.638 1.00 34.09 94 ASP A N 1
ATOM 726 C CA . ASP A 1 94 ? -5.477 -5.765 45.816 1.00 34.09 94 ASP A CA 1
ATOM 727 C C . ASP A 1 94 ? -4.763 -4.828 44.815 1.00 34.09 94 ASP A C 1
ATOM 729 O O . ASP A 1 94 ? -3.717 -5.103 44.232 1.00 34.09 94 ASP A O 1
ATOM 733 N N . GLU A 1 95 ? -5.391 -3.655 44.707 1.00 46.47 95 GLU A N 1
ATOM 734 C CA . GLU A 1 95 ? -5.057 -2.449 43.951 1.00 46.47 95 GLU A CA 1
ATOM 735 C C . GLU A 1 95 ? -3.597 -1.953 44.086 1.00 46.47 95 GLU A C 1
ATOM 737 O O . GLU A 1 95 ? -2.892 -2.243 45.048 1.00 46.47 95 GLU A O 1
ATOM 742 N N . ASP A 1 96 ? -3.223 -1.104 43.116 1.00 42.62 96 ASP A N 1
ATOM 743 C CA . ASP A 1 96 ? -2.056 -0.203 43.053 1.00 42.62 96 ASP A CA 1
ATOM 744 C C . ASP A 1 96 ? -0.850 -0.666 42.214 1.00 42.62 96 ASP A C 1
ATOM 746 O O . ASP A 1 96 ? 0.167 -1.157 42.702 1.00 42.62 96 ASP A O 1
ATOM 750 N N . GLY A 1 97 ? -0.906 -0.371 40.910 1.00 36.78 97 GLY A N 1
ATOM 751 C CA . GLY A 1 97 ? 0.257 -0.443 40.028 1.00 36.78 97 GLY A CA 1
ATOM 752 C C . GLY A 1 97 ? 0.024 0.270 38.701 1.00 36.78 97 GLY A C 1
ATOM 753 O O . GLY A 1 97 ? -0.494 -0.326 37.764 1.00 36.78 97 GLY A O 1
ATOM 754 N N . ASP A 1 98 ? 0.413 1.545 38.643 1.00 44.06 98 ASP A N 1
ATOM 755 C CA . ASP A 1 98 ? 0.524 2.396 37.449 1.00 44.06 98 ASP A CA 1
ATOM 756 C C . ASP A 1 98 ? 1.190 1.652 36.275 1.00 44.06 98 ASP A C 1
ATOM 758 O O . ASP A 1 98 ? 2.413 1.549 36.162 1.00 44.06 98 ASP A O 1
ATOM 762 N N . GLY A 1 99 ? 0.359 1.058 35.423 1.00 48.12 99 GLY A N 1
ATOM 763 C CA . GLY A 1 99 ? 0.778 0.218 34.315 1.00 48.12 99 GLY A CA 1
ATOM 764 C C . GLY A 1 99 ? 0.627 0.941 32.991 1.00 48.12 99 GLY A C 1
ATOM 765 O O . GLY A 1 99 ? -0.300 0.623 32.258 1.00 48.12 99 GLY A O 1
ATOM 766 N N . THR A 1 100 ? 1.526 1.876 32.649 1.00 49.38 100 THR A N 1
ATOM 767 C CA . THR A 1 100 ? 1.572 2.404 31.266 1.00 49.38 100 THR A CA 1
ATOM 768 C C . THR A 1 100 ? 2.887 3.052 30.785 1.00 49.38 100 THR A C 1
ATOM 770 O O . THR A 1 100 ? 2.823 3.929 29.940 1.00 49.38 100 THR A O 1
ATOM 773 N N . GLU A 1 101 ? 4.105 2.645 31.179 1.00 49.69 101 GLU A N 1
ATOM 774 C CA . GLU A 1 101 ? 5.332 3.207 30.540 1.00 49.69 101 GLU A CA 1
ATOM 775 C C . GLU A 1 101 ? 6.468 2.199 30.264 1.00 49.69 101 GLU A C 1
ATOM 777 O O . GLU A 1 101 ? 7.623 2.398 30.644 1.00 49.69 101 GLU A O 1
ATOM 782 N N . VAL A 1 102 ? 6.183 1.122 29.524 1.00 54.25 102 VAL A N 1
ATOM 783 C CA . VAL A 1 102 ? 7.237 0.180 29.081 1.00 54.25 102 VAL A CA 1
ATOM 784 C C . VAL A 1 102 ? 7.944 0.647 27.794 1.00 54.25 102 VAL A C 1
ATOM 786 O O . VAL A 1 102 ? 9.135 0.420 27.631 1.00 54.25 102 VAL A O 1
ATOM 789 N N . TYR A 1 103 ? 7.280 1.380 26.889 1.00 53.78 103 TYR A N 1
ATOM 790 C CA . TYR A 1 103 ? 7.879 1.714 25.578 1.00 53.78 103 TYR A CA 1
ATOM 791 C C . TYR A 1 103 ? 8.674 3.038 25.544 1.00 53.78 103 TYR A C 1
ATOM 793 O O . TYR A 1 103 ? 9.564 3.228 24.712 1.00 53.78 103 TYR A O 1
ATOM 801 N N . GLY A 1 104 ? 8.371 3.981 26.442 1.00 53.06 104 GLY A N 1
ATOM 802 C CA . GLY A 1 104 ? 9.014 5.304 26.474 1.00 53.06 104 GLY A CA 1
ATOM 803 C C . GLY A 1 104 ? 10.338 5.334 27.240 1.00 53.06 104 GLY A C 1
ATOM 804 O O . GLY A 1 104 ? 11.263 6.071 26.880 1.00 53.06 104 GLY A O 1
ATOM 805 N N . SER A 1 105 ? 10.443 4.505 28.275 1.00 57.81 105 SER A N 1
ATOM 806 C CA . SER A 1 105 ? 11.575 4.458 29.197 1.00 57.81 105 SER A CA 1
ATOM 807 C C . SER A 1 105 ? 12.852 3.950 28.513 1.00 57.81 105 SER A C 1
ATOM 809 O O . SER A 1 105 ? 13.923 4.520 28.735 1.00 57.81 105 SER A O 1
ATOM 811 N N . ASP A 1 106 ? 12.756 2.991 27.590 1.00 63.31 106 ASP A N 1
ATOM 812 C CA . ASP A 1 106 ? 13.924 2.471 26.864 1.00 63.31 106 ASP A CA 1
ATOM 813 C C . ASP A 1 106 ? 14.378 3.378 25.712 1.00 63.31 106 ASP A C 1
ATOM 815 O O . ASP A 1 106 ? 15.577 3.614 25.539 1.00 63.31 106 ASP A O 1
ATOM 819 N N . ILE A 1 107 ? 13.446 4.016 24.994 1.00 69.31 107 ILE A N 1
ATOM 820 C CA . ILE A 1 107 ? 13.777 5.033 23.979 1.00 69.31 107 ILE A CA 1
ATOM 821 C C . ILE A 1 107 ? 14.498 6.231 24.607 1.00 69.31 107 ILE A C 1
ATOM 823 O O . ILE A 1 107 ? 15.443 6.771 24.019 1.00 69.31 107 ILE A O 1
ATOM 827 N N . LYS A 1 108 ? 14.070 6.659 25.800 1.00 71.81 108 LYS A N 1
ATOM 828 C CA . LYS A 1 108 ? 14.689 7.776 26.520 1.00 71.81 108 LYS A CA 1
ATOM 829 C C . LYS A 1 108 ? 16.123 7.442 26.937 1.00 71.81 108 LYS A C 1
ATOM 831 O O . LYS A 1 108 ? 17.017 8.242 26.661 1.00 71.81 108 LYS A O 1
ATOM 836 N N . LYS A 1 109 ? 16.360 6.241 27.483 1.00 76.75 109 LYS A N 1
ATOM 837 C CA . LYS A 1 109 ? 17.706 5.756 27.851 1.00 76.75 109 LYS A CA 1
ATOM 838 C C . LYS A 1 109 ? 18.646 5.700 26.645 1.00 76.75 109 LYS A C 1
ATOM 840 O O . LYS A 1 109 ? 19.777 6.176 26.735 1.00 76.75 109 LYS A O 1
ATOM 845 N N . ILE A 1 110 ? 18.171 5.183 25.507 1.00 74.38 110 ILE A N 1
ATOM 846 C CA . ILE A 1 110 ? 18.968 5.094 24.273 1.00 74.38 110 ILE A CA 1
ATOM 847 C C . ILE A 1 110 ? 19.359 6.493 23.781 1.00 74.38 110 ILE A C 1
ATOM 849 O O . ILE A 1 110 ? 20.524 6.737 23.464 1.00 74.38 110 ILE A O 1
ATOM 853 N N . LYS A 1 111 ? 18.414 7.442 23.737 1.00 75.12 111 LYS A N 1
ATOM 854 C CA . LYS A 1 111 ? 18.707 8.822 23.311 1.00 75.12 111 LYS A CA 1
ATOM 855 C C . LYS A 1 111 ? 19.691 9.516 24.250 1.00 75.12 111 LYS A C 1
ATOM 857 O O . LYS A 1 111 ? 20.605 10.187 23.780 1.00 75.12 111 LYS A O 1
ATOM 862 N N . GLU A 1 112 ? 19.529 9.338 25.555 1.00 78.00 112 GLU A N 1
ATOM 863 C CA . GLU A 1 112 ? 20.399 9.943 26.561 1.00 78.00 112 GLU A CA 1
ATOM 864 C C . GLU A 1 112 ? 21.832 9.395 26.488 1.00 78.00 112 GLU A C 1
ATOM 866 O O . GLU A 1 112 ? 22.789 10.173 26.494 1.00 78.00 112 GLU A O 1
ATOM 871 N N . GLN A 1 113 ? 21.995 8.080 26.300 1.00 81.00 113 GLN A N 1
ATOM 872 C CA . GLN A 1 113 ? 23.303 7.466 26.050 1.00 81.00 113 GLN A CA 1
ATOM 873 C C . GLN A 1 113 ? 23.963 8.020 24.786 1.00 81.00 113 GLN A C 1
ATOM 875 O O . GLN A 1 113 ? 25.125 8.420 24.834 1.00 81.00 113 GLN A O 1
ATOM 880 N N . ARG A 1 114 ? 23.220 8.129 23.677 1.00 80.88 114 ARG A N 1
ATOM 881 C CA . ARG A 1 114 ? 23.748 8.686 22.421 1.00 80.88 114 ARG A CA 1
ATOM 882 C C . ARG A 1 114 ? 24.182 10.141 22.558 1.00 80.88 114 ARG A C 1
ATOM 884 O O . ARG A 1 114 ? 25.234 10.506 22.044 1.00 80.88 114 ARG A O 1
ATOM 891 N N . ILE A 1 115 ? 23.411 10.966 23.269 1.00 81.44 115 ILE A N 1
ATOM 892 C CA . ILE A 1 115 ? 23.772 12.368 23.537 1.00 81.44 115 ILE A CA 1
ATOM 893 C C . ILE A 1 115 ? 25.046 12.438 24.383 1.00 81.44 115 ILE A C 1
ATOM 895 O O . ILE A 1 115 ? 25.933 13.242 24.095 1.00 81.44 115 ILE A O 1
ATOM 899 N N . LYS A 1 116 ? 25.169 11.571 25.393 1.00 83.12 116 LYS A N 1
ATOM 900 C CA . LYS A 1 116 ? 26.349 11.497 26.260 1.00 83.12 116 LYS A CA 1
ATOM 901 C C . LYS A 1 116 ? 27.605 11.056 25.501 1.00 83.12 116 LYS A C 1
ATOM 903 O O . LYS A 1 116 ? 28.658 11.663 25.683 1.00 83.12 116 LYS A O 1
ATOM 908 N N . GLU A 1 117 ? 27.492 10.061 24.621 1.00 82.00 117 GLU A N 1
ATOM 909 C CA . GLU A 1 117 ? 28.571 9.630 23.719 1.00 82.00 117 GLU A CA 1
ATOM 910 C C . GLU A 1 117 ? 29.015 10.767 22.788 1.00 82.00 117 GLU A C 1
ATOM 912 O O . GLU A 1 117 ? 30.210 11.046 22.673 1.00 82.00 117 GLU A O 1
ATOM 917 N N . LEU A 1 118 ? 28.060 11.468 22.166 1.00 81.75 118 LEU A N 1
ATOM 918 C CA . LEU A 1 118 ? 28.348 12.568 21.242 1.00 81.75 118 LEU A CA 1
ATOM 919 C C . LEU A 1 118 ? 29.029 13.746 21.950 1.00 81.75 118 LEU A C 1
ATOM 921 O O . LEU A 1 118 ? 29.989 14.316 21.432 1.00 81.75 118 LEU A O 1
ATOM 925 N N . ALA A 1 119 ? 28.556 14.092 23.149 1.00 81.81 119 ALA A N 1
ATOM 926 C CA . ALA A 1 119 ? 29.145 15.144 23.967 1.00 81.81 119 ALA A CA 1
ATOM 927 C C . ALA A 1 119 ? 30.584 14.801 24.387 1.00 81.81 119 ALA A C 1
ATOM 929 O O . ALA A 1 119 ? 31.458 15.665 24.324 1.00 81.81 119 ALA A O 1
ATOM 930 N N . ALA A 1 120 ? 30.857 13.545 24.756 1.00 80.88 120 ALA A N 1
ATOM 931 C CA . ALA A 1 120 ? 32.205 13.090 25.096 1.00 80.88 120 ALA A CA 1
ATOM 932 C C . ALA A 1 120 ? 33.167 13.186 23.898 1.00 80.88 120 ALA A C 1
ATOM 934 O O . ALA A 1 120 ? 34.292 13.662 24.044 1.00 80.88 120 ALA A O 1
ATOM 935 N N . LEU A 1 121 ? 32.697 12.812 22.705 1.00 76.56 121 LEU A N 1
ATOM 936 C CA . LEU A 1 121 ? 33.443 12.923 21.448 1.00 76.56 121 LEU A CA 1
ATOM 937 C C . LEU A 1 121 ? 33.777 14.375 21.083 1.00 76.56 121 LEU A C 1
ATOM 939 O O . LEU A 1 121 ? 34.887 14.668 20.638 1.00 76.56 121 LEU A O 1
ATOM 943 N N . LEU A 1 122 ? 32.834 15.296 21.289 1.00 73.56 122 LEU A N 1
ATOM 944 C CA . LEU A 1 122 ? 33.047 16.722 21.034 1.00 73.56 122 LEU A CA 1
ATOM 945 C C . LEU A 1 122 ? 34.021 17.352 22.039 1.00 73.56 122 LEU A C 1
ATOM 947 O O . LEU A 1 122 ? 34.801 18.224 21.661 1.00 73.56 122 LEU A O 1
ATOM 951 N N . ASN A 1 123 ? 34.015 16.892 23.293 1.00 69.62 123 ASN A N 1
ATOM 952 C CA . ASN A 1 123 ? 34.879 17.433 24.342 1.00 69.62 123 ASN A CA 1
ATOM 953 C C . ASN A 1 123 ? 36.307 16.851 24.336 1.00 69.62 123 ASN A C 1
ATOM 955 O O . ASN A 1 123 ? 37.198 17.438 24.936 1.00 69.62 123 ASN A O 1
ATOM 959 N N . GLN A 1 124 ? 36.545 15.732 23.639 1.00 62.03 124 GLN A N 1
ATOM 960 C CA . GLN A 1 124 ? 37.890 15.179 23.407 1.00 62.03 124 GLN A CA 1
ATOM 961 C C . GLN A 1 124 ? 38.656 15.868 22.265 1.00 62.03 124 GLN A C 1
ATOM 963 O O . GLN A 1 124 ? 39.838 15.594 22.072 1.00 62.03 124 GLN A O 1
ATOM 968 N N . LYS A 1 125 ? 38.008 16.750 21.492 1.00 56.22 125 LYS A N 1
ATOM 969 C CA . LYS A 1 125 ? 38.607 17.403 20.315 1.00 56.22 125 LYS A CA 1
ATOM 970 C C . LYS A 1 125 ? 39.137 18.821 20.589 1.00 56.22 125 LYS A C 1
ATOM 972 O O . LYS A 1 125 ? 39.257 19.607 19.648 1.00 56.22 125 LYS A O 1
ATOM 977 N N . LYS A 1 126 ? 39.436 19.146 21.850 1.00 50.59 126 LYS A N 1
ATOM 978 C CA . LYS A 1 126 ? 40.057 20.407 22.280 1.00 50.59 126 LYS A CA 1
ATOM 979 C C . LYS A 1 126 ? 41.399 20.168 22.952 1.00 50.59 126 LYS A C 1
ATOM 981 O O . LYS A 1 126 ? 41.476 19.216 23.754 1.00 50.59 126 LYS A O 1
#

Radius of gyration: 22.69 Å; chains: 1; bounding box: 51×44×61 Å

Secondary structure (DSSP, 8-state):
---HHHHHHHHHHHTSHHHHHHHHHHHHHHHHTTPPPSS---SSS---HHHHHHHHHHTT------HHHHHHHHHHHHHHTS-------------------HHHHHHHHHHHHHHHHHHHHHHTT-